Protein AF-A0AAF0B2B7-F1 (afdb_monomer_lite)

pLDDT: mean 72.17, std 11.8, range [47.97, 87.69]

Organism: Plasmodium yoelii yoelii (NCBI:txid73239)

Radius of gyration: 12.34 Å; chains: 1; bounding box: 34×25×29 Å

Foldseek 3Di:
DDAFVLQQVQWDDDPQWIQGDDVVPVPDDPPSVVSSVVADRNDLPAHWGWFDDPPDDIGIGGSVVVVVVVVVDVGDTRD

Structure (mmCIF, N/CA/C/O backbone):
data_AF-A0AAF0B2B7-F1
#
_entry.id   AF-A0AAF0B2B7-F1
#
loop_
_atom_site.group_PDB
_atom_site.id
_atom_site.type_symbol
_atom_site.label_atom_id
_atom_site.label_alt_id
_atom_site.label_comp_id
_atom_site.label_asym_id
_atom_site.label_entity_id
_atom_site.label_seq_id
_atom_site.pdbx_PDB_ins_code
_atom_site.Cartn_x
_atom_site.Cartn_y
_atom_site.Cartn_z
_atom_site.occupancy
_atom_site.B_iso_or_equiv
_atom_site.auth_seq_id
_atom_site.auth_comp_id
_atom_site.auth_asym_id
_atom_site.auth_atom_id
_atom_site.pdbx_PDB_model_num
ATOM 1 N N . MET A 1 1 ? 1.277 -12.942 -0.821 1.00 65.19 1 MET A N 1
ATOM 2 C CA . MET A 1 1 ? 0.361 -12.006 -0.132 1.00 65.19 1 MET A CA 1
ATOM 3 C C . MET A 1 1 ? 1.071 -10.679 0.027 1.00 65.19 1 MET A C 1
ATOM 5 O O . MET A 1 1 ? 2.226 -10.687 0.435 1.00 65.19 1 MET A O 1
ATOM 9 N N . CYS A 1 2 ? 0.413 -9.568 -0.291 1.00 76.50 2 CYS A N 1
ATOM 10 C CA . CYS A 1 2 ? 0.955 -8.243 -0.007 1.00 76.50 2 CYS A CA 1
ATOM 11 C C . CYS A 1 2 ? 0.903 -7.981 1.485 1.00 76.50 2 CYS A C 1
ATOM 13 O O . CYS A 1 2 ? -0.178 -7.868 2.056 1.00 76.50 2 CYS A O 1
ATOM 15 N N . THR A 1 3 ? 2.065 -7.912 2.119 1.00 84.56 3 THR A N 1
ATOM 16 C CA . THR A 1 3 ? 2.162 -7.425 3.491 1.00 84.56 3 THR A CA 1
ATOM 17 C C . THR A 1 3 ? 2.089 -5.902 3.499 1.00 84.56 3 THR A C 1
ATOM 19 O O . THR A 1 3 ? 2.287 -5.247 2.473 1.00 84.56 3 THR A O 1
ATOM 22 N N . THR A 1 4 ? 1.819 -5.329 4.669 1.00 83.69 4 THR A N 1
ATOM 23 C CA . THR A 1 4 ? 1.765 -3.875 4.854 1.00 83.69 4 THR A CA 1
ATOM 24 C C . THR A 1 4 ? 3.046 -3.184 4.376 1.00 83.69 4 THR A C 1
ATOM 26 O O . THR A 1 4 ? 2.955 -2.218 3.625 1.00 83.69 4 THR A O 1
ATOM 29 N N . ASP A 1 5 ? 4.227 -3.733 4.679 1.00 83.75 5 ASP A N 1
ATOM 30 C CA . ASP A 1 5 ? 5.513 -3.164 4.242 1.00 83.75 5 ASP A CA 1
ATOM 31 C C . ASP A 1 5 ? 5.668 -3.120 2.715 1.00 83.75 5 ASP A C 1
ATOM 33 O O . ASP A 1 5 ? 6.234 -2.176 2.158 1.00 83.75 5 ASP A O 1
ATOM 37 N N . ILE A 1 6 ? 5.160 -4.141 2.017 1.00 84.56 6 ILE A N 1
ATOM 38 C CA . ILE A 1 6 ? 5.181 -4.185 0.553 1.00 84.56 6 ILE A CA 1
ATOM 39 C C . ILE A 1 6 ? 4.177 -3.166 0.005 1.00 84.56 6 ILE A C 1
ATOM 41 O O . ILE A 1 6 ? 4.522 -2.410 -0.899 1.00 84.56 6 ILE A O 1
ATOM 45 N N . CYS A 1 7 ? 2.976 -3.066 0.580 1.00 85.75 7 CYS A N 1
ATOM 46 C CA . CYS A 1 7 ? 1.984 -2.067 0.180 1.00 85.75 7 CYS A CA 1
ATOM 47 C C . CYS A 1 7 ? 2.499 -0.626 0.332 1.00 85.75 7 CYS A C 1
ATOM 49 O O . CYS A 1 7 ? 2.359 0.167 -0.597 1.00 85.75 7 CYS A O 1
ATOM 51 N N . GLU A 1 8 ? 3.165 -0.281 1.437 1.00 84.75 8 GLU A N 1
ATOM 52 C CA . GLU A 1 8 ? 3.728 1.063 1.633 1.00 84.75 8 GLU A CA 1
ATOM 53 C C . GLU A 1 8 ? 4.851 1.383 0.632 1.00 84.75 8 GLU A C 1
ATOM 55 O O . GLU A 1 8 ? 4.989 2.519 0.151 1.00 84.75 8 GLU A O 1
ATOM 60 N N . LYS A 1 9 ? 5.651 0.373 0.273 1.00 83.56 9 LYS A N 1
ATOM 61 C CA . LYS A 1 9 ? 6.722 0.504 -0.721 1.00 83.56 9 LYS A CA 1
ATOM 62 C C . LYS A 1 9 ? 6.181 0.621 -2.140 1.00 83.56 9 LYS A C 1
ATOM 64 O O . LYS A 1 9 ? 6.600 1.528 -2.860 1.00 83.56 9 LYS A O 1
ATOM 69 N N . CYS A 1 10 ? 5.252 -0.246 -2.525 1.00 83.88 10 CYS A N 1
ATOM 70 C CA . CYS A 1 10 ? 4.795 -0.441 -3.900 1.00 83.88 10 CYS A CA 1
ATOM 71 C C . CYS A 1 10 ? 3.611 0.441 -4.290 1.00 83.88 10 CYS A C 1
ATOM 73 O O . CYS A 1 10 ? 3.452 0.752 -5.469 1.00 83.88 10 CYS A O 1
ATOM 75 N N . CYS A 1 11 ? 2.797 0.855 -3.322 1.00 86.12 11 CYS A N 1
ATOM 76 C CA . CYS A 1 11 ? 1.564 1.587 -3.560 1.00 86.12 11 CYS A CA 1
ATOM 77 C C . CYS A 1 11 ? 1.647 3.001 -2.994 1.00 86.12 11 CYS A C 1
ATOM 79 O O . CYS A 1 11 ? 2.345 3.271 -2.013 1.00 86.12 11 CYS A O 1
ATOM 81 N N . TYR A 1 12 ? 0.935 3.923 -3.625 1.00 87.00 12 TYR A N 1
ATOM 82 C CA . TYR A 1 12 ? 0.706 5.259 -3.097 1.00 87.00 12 TYR A CA 1
ATOM 83 C C . TYR A 1 12 ? -0.800 5.490 -2.931 1.00 87.00 12 TYR A C 1
ATOM 85 O O . TYR A 1 12 ? -1.586 4.963 -3.725 1.00 87.00 12 TYR A O 1
ATOM 93 N N . PRO A 1 13 ? -1.208 6.239 -1.897 1.00 84.81 13 PRO A N 1
ATOM 94 C CA . PRO A 1 13 ? -2.613 6.519 -1.665 1.00 84.81 13 PRO A CA 1
ATOM 95 C C . PRO A 1 13 ? -3.136 7.555 -2.660 1.00 84.81 13 PRO A C 1
ATOM 97 O O . PRO A 1 13 ? -2.423 8.473 -3.072 1.00 84.81 13 PRO A O 1
ATOM 100 N N . THR A 1 14 ? -4.403 7.408 -3.015 1.00 83.19 14 THR A N 1
ATOM 101 C CA . THR A 1 14 ? -5.191 8.320 -3.843 1.00 83.19 14 THR A CA 1
ATOM 102 C C . THR A 1 14 ? -6.553 8.531 -3.192 1.00 83.19 14 THR A C 1
ATOM 104 O O . THR A 1 14 ? -6.909 7.826 -2.250 1.00 83.19 14 THR A O 1
ATOM 107 N N . ASN A 1 15 ? -7.342 9.470 -3.713 1.00 75.88 15 ASN A N 1
ATOM 108 C CA . ASN A 1 15 ? -8.699 9.706 -3.214 1.00 75.88 15 ASN A CA 1
ATOM 109 C C . ASN A 1 15 ? -9.641 8.503 -3.422 1.00 75.88 15 ASN A C 1
ATOM 111 O O . ASN A 1 15 ? -10.675 8.439 -2.772 1.00 75.88 15 ASN A O 1
ATOM 115 N N . GLU A 1 16 ? -9.291 7.571 -4.314 1.00 76.69 16 GLU A N 1
ATOM 116 C CA . GLU A 1 16 ? -10.117 6.421 -4.712 1.00 76.69 16 GLU A CA 1
ATOM 117 C C . GLU A 1 16 ? -9.572 5.080 -4.200 1.00 76.69 16 GLU A C 1
ATOM 119 O O . GLU A 1 16 ? -9.992 4.044 -4.693 1.00 76.69 16 GLU A O 1
ATOM 124 N N . GLY A 1 17 ? -8.561 5.079 -3.324 1.00 79.44 17 GLY A N 1
ATOM 125 C CA . GLY A 1 17 ? -7.880 3.839 -2.941 1.00 79.44 17 GLY A CA 1
ATOM 126 C C . GLY A 1 17 ? -6.365 3.918 -3.092 1.00 79.44 17 GLY A C 1
ATOM 127 O O . GLY A 1 17 ? -5.766 4.998 -3.101 1.00 79.44 17 GLY A O 1
ATOM 128 N N . CYS A 1 18 ? -5.719 2.765 -3.229 1.00 86.62 18 CYS A N 1
ATOM 129 C CA . CYS A 1 18 ? -4.288 2.671 -3.503 1.00 86.62 18 CYS A CA 1
ATOM 130 C C . CYS A 1 18 ? -4.019 2.456 -4.996 1.00 86.62 18 CYS A C 1
ATOM 132 O O . CYS A 1 18 ? -4.792 1.834 -5.717 1.00 86.62 18 CYS A O 1
ATOM 134 N N . ARG A 1 19 ? -2.892 2.977 -5.488 1.00 87.69 19 ARG A N 1
ATOM 135 C CA . ARG A 1 19 ? -2.426 2.723 -6.860 1.00 87.69 19 ARG A CA 1
ATOM 136 C C . ARG A 1 19 ? -0.956 2.336 -6.878 1.00 87.69 19 ARG A C 1
ATOM 138 O O . ARG A 1 19 ? -0.183 2.747 -6.012 1.00 87.69 19 ARG A O 1
ATOM 145 N N . ASN A 1 20 ? -0.564 1.538 -7.870 1.00 85.75 20 ASN A N 1
ATOM 146 C CA . ASN A 1 20 ? 0.819 1.103 -8.046 1.00 85.75 20 ASN A CA 1
ATOM 147 C C . ASN A 1 20 ? 1.714 2.302 -8.365 1.00 85.75 20 ASN A C 1
ATOM 149 O O . ASN A 1 20 ? 1.457 3.056 -9.303 1.00 85.75 20 ASN A O 1
ATOM 153 N N . LYS A 1 21 ? 2.803 2.465 -7.611 1.00 83.88 21 LYS A N 1
ATOM 154 C CA . LYS A 1 21 ? 3.845 3.433 -7.955 1.00 83.88 21 LYS A CA 1
ATOM 155 C C . LYS A 1 21 ? 4.466 3.046 -9.292 1.00 83.88 21 LYS A C 1
ATOM 157 O O . LYS A 1 21 ? 4.657 1.870 -9.597 1.00 83.88 21 LYS A O 1
ATOM 162 N N . ASN A 1 22 ? 4.840 4.049 -10.082 1.00 70.88 22 ASN A N 1
ATOM 163 C CA . ASN A 1 22 ? 5.537 3.810 -11.339 1.00 70.88 22 ASN A CA 1
ATOM 164 C C . ASN A 1 22 ? 6.873 3.092 -11.086 1.00 70.88 22 ASN A C 1
ATOM 166 O O . ASN A 1 22 ? 7.830 3.689 -10.595 1.00 70.88 22 ASN A O 1
ATOM 170 N N . TYR A 1 23 ? 6.962 1.825 -11.495 1.00 62.34 23 TYR A N 1
ATOM 171 C CA . TYR A 1 23 ? 8.149 0.971 -11.346 1.00 62.34 23 TYR A CA 1
ATOM 172 C C . TYR A 1 23 ? 9.408 1.541 -12.018 1.00 62.34 23 TYR A C 1
ATOM 174 O O . TYR A 1 23 ? 10.523 1.200 -11.625 1.00 62.34 23 TYR A O 1
ATOM 182 N N . LYS A 1 24 ? 9.251 2.433 -13.011 1.00 55.97 24 LYS A N 1
ATOM 183 C CA . LYS A 1 24 ? 10.367 3.175 -13.626 1.00 55.97 24 LYS A CA 1
ATOM 184 C C . LYS A 1 24 ? 11.070 4.118 -12.637 1.00 55.97 24 LYS A C 1
ATOM 186 O O . LYS A 1 24 ? 12.247 4.398 -12.823 1.00 55.97 24 LYS A O 1
ATOM 191 N N . ALA A 1 25 ? 10.376 4.572 -11.591 1.00 52.56 25 ALA A N 1
ATOM 192 C CA . ALA A 1 25 ? 10.930 5.421 -10.535 1.00 52.56 25 ALA A CA 1
ATOM 193 C C . ALA A 1 25 ? 11.541 4.621 -9.365 1.00 52.56 25 ALA A C 1
ATOM 195 O O . ALA A 1 25 ? 12.235 5.199 -8.530 1.00 52.56 25 ALA A O 1
ATOM 196 N N . MET A 1 26 ? 11.327 3.299 -9.301 1.00 58.16 26 MET A N 1
ATOM 197 C CA . MET A 1 26 ? 11.940 2.422 -8.295 1.00 58.16 26 MET A CA 1
ATOM 198 C C . MET A 1 26 ? 13.386 2.121 -8.712 1.00 58.16 26 MET A C 1
ATOM 200 O O . MET A 1 26 ? 13.693 1.120 -9.365 1.00 58.16 26 MET A O 1
ATOM 204 N N . ARG A 1 27 ? 14.268 3.078 -8.413 1.00 48.19 27 ARG A N 1
ATOM 205 C CA . ARG A 1 27 ? 15.701 3.047 -8.717 1.00 48.19 27 ARG A CA 1
ATOM 206 C C . ARG A 1 27 ? 16.360 1.893 -7.935 1.00 48.19 27 ARG A C 1
ATOM 208 O O . ARG A 1 27 ? 16.392 1.930 -6.713 1.00 48.19 27 ARG A O 1
ATOM 215 N N . ASN A 1 28 ? 16.910 0.913 -8.656 1.00 52.09 28 ASN A N 1
ATOM 216 C CA . ASN A 1 28 ? 17.931 -0.049 -8.197 1.00 52.09 28 ASN A CA 1
ATOM 217 C C . ASN A 1 28 ? 17.561 -1.177 -7.207 1.00 52.09 28 ASN A C 1
ATOM 219 O O . ASN A 1 28 ? 18.404 -1.544 -6.394 1.00 52.09 28 ASN A O 1
ATOM 223 N N . ASN A 1 29 ? 16.388 -1.814 -7.302 1.00 59.31 29 ASN A N 1
ATOM 224 C CA . ASN A 1 29 ? 16.208 -3.116 -6.637 1.00 59.31 29 ASN A CA 1
ATOM 225 C C . ASN A 1 29 ? 15.250 -4.040 -7.410 1.00 59.31 29 ASN A C 1
ATOM 227 O O . ASN A 1 29 ? 14.028 -3.891 -7.342 1.00 59.31 29 ASN A O 1
ATOM 231 N N . ASP A 1 30 ? 15.796 -4.986 -8.181 1.00 62.75 30 ASP A N 1
ATOM 232 C CA . ASP A 1 30 ? 14.997 -5.932 -8.982 1.00 62.75 30 ASP A CA 1
ATOM 233 C C . ASP A 1 30 ? 14.129 -6.857 -8.115 1.00 62.75 30 ASP A C 1
ATOM 235 O O . ASP A 1 30 ? 13.042 -7.271 -8.535 1.00 62.75 30 ASP A O 1
ATOM 239 N N . ASN A 1 31 ? 14.540 -7.091 -6.866 1.00 66.88 31 ASN A N 1
ATOM 240 C CA . ASN A 1 31 ? 13.729 -7.798 -5.881 1.00 66.88 31 ASN A CA 1
ATOM 241 C C . ASN A 1 31 ? 12.458 -7.008 -5.542 1.00 66.88 31 ASN A C 1
ATOM 243 O O . ASN A 1 31 ? 11.360 -7.556 -5.629 1.00 66.88 31 ASN A O 1
ATOM 247 N N . ASP A 1 32 ? 12.571 -5.708 -5.256 1.00 66.44 32 ASP A N 1
ATOM 248 C CA . ASP A 1 32 ? 11.412 -4.866 -4.929 1.00 66.44 32 ASP A CA 1
ATOM 249 C C . ASP A 1 32 ? 10.440 -4.767 -6.112 1.00 66.44 32 ASP A C 1
ATOM 251 O O . ASP A 1 32 ? 9.230 -4.872 -5.926 1.00 66.44 32 ASP A O 1
ATOM 255 N N . LYS A 1 33 ? 10.945 -4.666 -7.351 1.00 68.62 33 LYS A N 1
ATOM 256 C CA . LYS A 1 33 ? 10.089 -4.712 -8.551 1.00 68.62 33 LYS A CA 1
ATOM 257 C C . LYS A 1 33 ? 9.313 -6.022 -8.655 1.00 68.62 33 LYS A C 1
ATOM 259 O O . LYS A 1 33 ? 8.143 -6.000 -9.032 1.00 68.62 33 LYS A O 1
ATOM 264 N N . THR A 1 34 ? 9.950 -7.145 -8.334 1.00 75.06 34 THR A N 1
ATOM 265 C CA . THR A 1 34 ? 9.319 -8.469 -8.373 1.00 75.06 34 THR A CA 1
ATOM 266 C C . THR A 1 34 ? 8.229 -8.581 -7.311 1.00 75.06 34 THR A C 1
ATOM 268 O O . THR A 1 34 ? 7.105 -8.946 -7.643 1.00 75.06 34 THR A O 1
ATOM 271 N N . TYR A 1 35 ? 8.500 -8.162 -6.071 1.00 75.50 35 TYR A N 1
ATOM 272 C CA . TYR A 1 35 ? 7.492 -8.148 -5.004 1.00 75.50 35 TYR A CA 1
ATOM 273 C C . TYR A 1 35 ? 6.319 -7.214 -5.316 1.00 75.50 35 TYR A C 1
ATOM 275 O O . TYR A 1 35 ? 5.165 -7.589 -5.131 1.00 75.50 35 TYR A O 1
ATOM 283 N N . CYS A 1 36 ? 6.584 -6.031 -5.871 1.00 78.31 36 CYS A N 1
ATOM 284 C CA . CYS A 1 36 ? 5.539 -5.079 -6.232 1.00 78.31 36 CYS A CA 1
ATOM 285 C C . CYS A 1 36 ? 4.673 -5.522 -7.422 1.00 78.31 36 CYS A C 1
ATOM 287 O O . CYS A 1 36 ? 3.585 -4.982 -7.599 1.00 78.31 36 CYS A O 1
ATOM 289 N N . ARG A 1 37 ? 5.122 -6.470 -8.257 1.00 76.62 37 ARG A N 1
ATOM 290 C CA . ARG A 1 37 ? 4.274 -7.100 -9.291 1.00 76.62 37 ARG A CA 1
ATOM 291 C C . ARG A 1 37 ? 3.285 -8.100 -8.706 1.00 76.62 37 ARG A C 1
ATOM 293 O O . ARG A 1 37 ? 2.262 -8.366 -9.320 1.00 76.62 37 ARG A O 1
ATOM 300 N N . LEU A 1 38 ? 3.587 -8.637 -7.526 1.00 76.31 38 LEU A N 1
ATOM 301 C CA . LEU A 1 38 ? 2.693 -9.531 -6.793 1.00 76.31 38 LEU A CA 1
ATOM 302 C C . LEU A 1 38 ? 1.608 -8.759 -6.026 1.00 76.31 38 LEU A C 1
ATOM 304 O O . LEU A 1 38 ? 0.767 -9.387 -5.385 1.00 76.31 38 LEU A O 1
ATOM 308 N N . CYS A 1 39 ? 1.636 -7.421 -6.086 1.00 78.25 39 CYS A N 1
ATOM 309 C CA . CYS A 1 39 ? 0.691 -6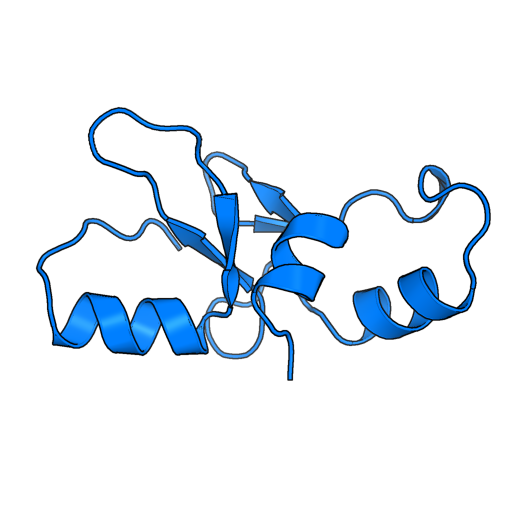.540 -5.420 1.00 78.25 39 CYS A CA 1
ATOM 310 C C . CYS A 1 39 ? -0.133 -5.719 -6.394 1.00 78.25 39 CYS A C 1
ATOM 312 O O . CYS A 1 39 ? 0.344 -4.747 -6.980 1.00 78.25 39 CYS A O 1
ATOM 314 N N . ASP A 1 40 ? -1.402 -6.096 -6.510 1.00 81.62 40 ASP A N 1
ATOM 315 C CA . ASP A 1 40 ? -2.414 -5.287 -7.168 1.00 81.62 40 ASP A CA 1
ATOM 316 C C . ASP A 1 40 ? -2.910 -4.217 -6.187 1.00 81.62 40 ASP A C 1
ATOM 318 O O . ASP A 1 40 ? -3.721 -4.489 -5.305 1.00 81.62 40 ASP A O 1
ATOM 322 N N . CYS A 1 41 ? -2.373 -3.001 -6.288 1.00 83.25 41 CYS A N 1
ATOM 323 C CA . CYS A 1 41 ? -2.709 -1.931 -5.352 1.00 83.25 41 CYS A CA 1
ATOM 324 C C . CYS A 1 41 ? -4.151 -1.430 -5.510 1.00 83.25 41 CYS A C 1
ATOM 326 O O . CYS A 1 41 ? -4.629 -0.768 -4.600 1.00 83.25 41 CYS A O 1
ATOM 328 N N . GLY A 1 42 ? -4.811 -1.702 -6.643 1.00 75.44 42 GLY A N 1
ATOM 329 C CA . GLY A 1 42 ? -6.197 -1.296 -6.892 1.00 75.44 42 GLY A CA 1
ATOM 330 C C . GLY A 1 42 ? -7.224 -2.351 -6.483 1.00 75.44 42 GLY A C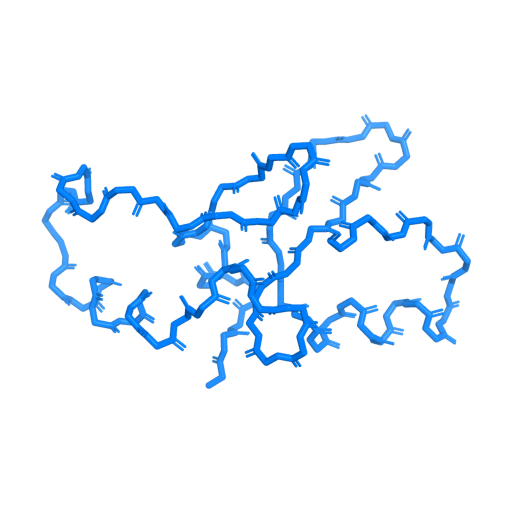 1
ATOM 331 O O . GLY A 1 42 ? -8.424 -2.110 -6.579 1.00 75.44 42 GLY A O 1
ATOM 332 N N . ASN A 1 43 ? -6.777 -3.531 -6.044 1.00 77.50 43 ASN A N 1
ATOM 333 C CA . ASN A 1 43 ? -7.666 -4.619 -5.667 1.00 77.50 43 ASN A CA 1
ATOM 334 C C . ASN A 1 43 ? -7.945 -4.612 -4.162 1.00 77.50 43 ASN A C 1
ATOM 336 O O . ASN A 1 43 ? -7.110 -5.011 -3.346 1.00 77.50 43 ASN A O 1
ATOM 340 N N . SER A 1 44 ? -9.169 -4.230 -3.810 1.00 63.84 44 SER A N 1
ATOM 341 C CA . SER A 1 44 ? -9.652 -4.142 -2.430 1.00 63.84 44 SER A CA 1
ATOM 342 C C . SER A 1 44 ? -9.788 -5.495 -1.717 1.00 63.84 44 SER A C 1
ATOM 344 O O . SER A 1 44 ? -9.870 -5.524 -0.491 1.00 63.84 44 SER A O 1
ATOM 346 N N . SER A 1 45 ? -9.763 -6.624 -2.436 1.00 65.44 45 SER A N 1
ATOM 347 C CA . SER A 1 45 ? -9.960 -7.964 -1.859 1.00 65.44 45 SER A CA 1
ATOM 348 C C . SER A 1 45 ? -8.656 -8.723 -1.603 1.00 65.44 45 SER A C 1
ATOM 350 O O . SER A 1 45 ? -8.519 -9.389 -0.578 1.00 65.44 45 SER A O 1
ATOM 352 N N . THR A 1 46 ? -7.684 -8.637 -2.514 1.00 67.44 46 THR A N 1
ATOM 353 C CA . THR A 1 46 ? -6.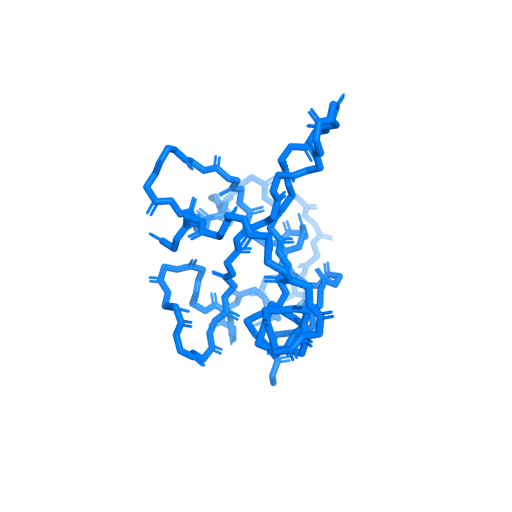434 -9.427 -2.443 1.00 67.44 46 THR A CA 1
ATOM 354 C C . THR A 1 46 ? -5.162 -8.581 -2.448 1.00 67.44 46 THR A C 1
ATOM 356 O O . THR A 1 46 ? -4.058 -9.128 -2.403 1.00 67.44 46 THR A O 1
ATOM 359 N N . GLY A 1 47 ? -5.311 -7.262 -2.534 1.00 75.62 47 GLY A N 1
ATOM 360 C CA . GLY A 1 47 ? -4.238 -6.314 -2.779 1.00 75.62 47 GLY A CA 1
ATOM 361 C C . GLY A 1 47 ? -3.893 -5.435 -1.583 1.00 75.62 47 GLY A C 1
ATOM 362 O O . GLY A 1 47 ? -3.692 -5.909 -0.459 1.00 75.62 47 GLY A O 1
ATOM 363 N N . CYS A 1 48 ? -3.791 -4.138 -1.854 1.00 85.56 48 CYS A N 1
ATOM 364 C CA . CYS A 1 48 ? -3.511 -3.109 -0.862 1.00 85.56 48 CYS A CA 1
ATOM 365 C C . CYS A 1 48 ? -4.673 -2.115 -0.809 1.00 85.56 48 CYS A C 1
ATOM 367 O O . CYS A 1 48 ? -5.154 -1.679 -1.845 1.00 85.56 48 CYS A O 1
ATOM 369 N N . GLY A 1 49 ? -5.078 -1.717 0.391 1.00 82.31 49 GLY A N 1
ATOM 370 C CA . GLY A 1 49 ? -5.996 -0.596 0.612 1.00 82.31 49 GLY A CA 1
ATOM 371 C C . GLY A 1 49 ? -5.292 0.482 1.423 1.00 82.31 49 GLY A C 1
ATOM 372 O O . GLY A 1 49 ? -4.102 0.354 1.703 1.00 82.31 49 GLY A O 1
ATOM 373 N N . TRP A 1 50 ? -5.989 1.533 1.843 1.00 81.31 50 TRP A N 1
ATOM 374 C CA . TRP A 1 50 ? -5.406 2.521 2.750 1.00 81.31 50 TRP A CA 1
ATOM 375 C C . TRP A 1 50 ? -6.223 2.704 4.018 1.00 81.31 50 TRP A C 1
ATOM 377 O O . TRP A 1 50 ? -7.418 2.432 4.072 1.00 81.31 50 TRP A O 1
ATOM 387 N N . VAL A 1 51 ? -5.537 3.182 5.051 1.00 75.62 51 VAL A N 1
ATOM 388 C CA . VAL A 1 51 ? -6.155 3.647 6.290 1.00 75.62 51 VAL A CA 1
ATOM 389 C C . VAL A 1 51 ? -5.743 5.093 6.527 1.00 75.62 51 VAL A C 1
ATOM 391 O O . VAL A 1 51 ? -4.579 5.467 6.351 1.00 75.62 51 VAL A O 1
ATOM 394 N N . GLY A 1 52 ? -6.728 5.924 6.854 1.00 68.62 52 GLY A N 1
ATOM 395 C CA . GLY A 1 52 ? -6.503 7.272 7.346 1.00 68.62 52 GLY A CA 1
ATOM 396 C C . GLY A 1 52 ? -6.488 7.218 8.863 1.00 68.62 52 GLY A C 1
ATOM 397 O O . GLY A 1 52 ? -7.488 6.856 9.480 1.00 68.62 52 GLY A O 1
ATOM 398 N N . GLU A 1 53 ? -5.368 7.563 9.486 1.00 65.38 53 GLU A N 1
ATOM 399 C CA . GLU A 1 53 ? -5.384 7.832 10.921 1.00 65.38 53 GLU A CA 1
ATOM 400 C C . GLU A 1 53 ? -6.188 9.117 11.167 1.00 65.38 53 GLU A C 1
ATOM 402 O O . GLU A 1 53 ? -6.084 10.064 10.388 1.00 65.38 53 GLU A O 1
ATOM 407 N N . LYS A 1 54 ? -6.967 9.172 12.259 1.00 56.28 54 LYS A N 1
ATOM 408 C CA . LYS A 1 54 ? -7.903 10.272 12.588 1.00 56.28 54 LYS A CA 1
ATOM 409 C C . LYS A 1 54 ? -7.290 11.683 12.472 1.00 56.28 54 LYS A C 1
ATOM 411 O O . LYS A 1 54 ? -8.021 12.639 12.242 1.00 56.28 54 LYS A O 1
ATOM 416 N N . TYR A 1 55 ? -5.965 11.795 12.602 1.00 50.62 55 TYR A N 1
ATOM 417 C CA . TYR A 1 55 ? -5.186 13.026 12.415 1.00 50.62 55 TYR A CA 1
ATOM 418 C C . TYR A 1 55 ? -3.844 12.790 11.689 1.00 50.62 55 TYR A C 1
ATOM 420 O O . TYR A 1 55 ? -2.939 13.618 11.784 1.00 50.62 55 TYR A O 1
ATOM 428 N N . GLY A 1 56 ? -3.673 11.646 11.018 1.00 63.78 56 GLY A N 1
ATOM 429 C CA . GLY A 1 56 ? -2.378 11.195 10.499 1.00 63.78 56 GLY A CA 1
ATOM 430 C C . GLY A 1 56 ? -2.327 11.038 8.981 1.00 63.78 56 GLY A C 1
ATOM 431 O O . GLY A 1 56 ? -3.303 11.229 8.257 1.00 63.78 56 GLY A O 1
ATOM 432 N N . LYS A 1 57 ? -1.135 10.702 8.484 1.00 67.62 57 LYS A N 1
ATOM 433 C CA . LYS A 1 57 ? -0.872 10.523 7.052 1.00 67.62 57 LYS A CA 1
ATOM 434 C C . LYS A 1 57 ? -1.584 9.270 6.537 1.00 67.62 57 LYS A C 1
ATOM 436 O O . LYS A 1 57 ? -1.436 8.203 7.123 1.00 67.62 57 LYS A O 1
ATOM 441 N N . VAL A 1 58 ? -2.271 9.384 5.401 1.00 76.69 58 VAL A N 1
ATOM 442 C CA . VAL A 1 58 ? -2.838 8.227 4.695 1.00 76.69 58 VAL A CA 1
ATOM 443 C C . VAL A 1 58 ? -1.709 7.308 4.219 1.00 76.69 58 VAL A C 1
ATOM 445 O O . VAL A 1 58 ? -0.769 7.765 3.559 1.00 76.69 58 VAL A O 1
ATOM 448 N N . LYS A 1 59 ? -1.793 6.014 4.545 1.00 82.25 59 LYS A N 1
ATOM 449 C CA . LYS A 1 59 ? -0.813 4.995 4.135 1.00 82.25 59 LYS A CA 1
ATOM 450 C C . LYS A 1 59 ? -1.505 3.796 3.498 1.00 82.25 59 LYS A C 1
ATOM 452 O O . LYS A 1 59 ? -2.526 3.334 4.002 1.00 82.25 59 LYS A O 1
ATOM 457 N N . CYS A 1 60 ? -0.917 3.280 2.417 1.00 86.38 60 CYS A N 1
ATOM 458 C CA . CYS A 1 60 ? -1.338 2.014 1.825 1.00 86.38 60 CYS A CA 1
ATOM 459 C C . CYS A 1 60 ? -0.857 0.845 2.690 1.00 86.38 60 CYS A C 1
ATOM 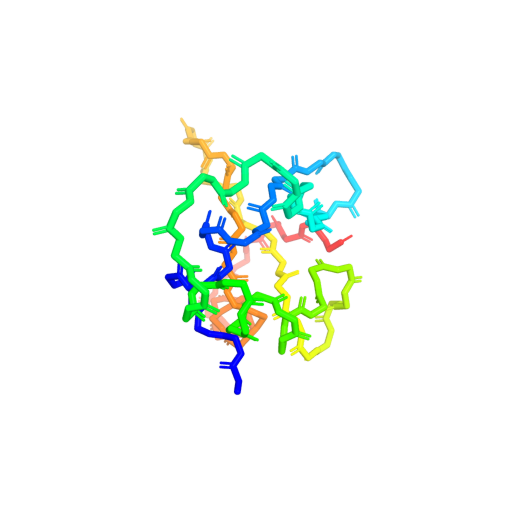461 O O . CYS A 1 60 ? 0.324 0.752 2.993 1.00 86.38 60 CYS A O 1
ATOM 463 N N . THR A 1 61 ? -1.754 -0.060 3.052 1.00 85.81 61 THR A N 1
ATOM 464 C CA . THR A 1 61 ? -1.522 -1.225 3.909 1.00 85.81 61 THR A CA 1
ATOM 465 C C . THR A 1 61 ? -2.194 -2.459 3.297 1.00 85.81 61 THR A C 1
ATOM 467 O O . THR A 1 61 ? -2.928 -2.362 2.313 1.00 85.81 61 THR A O 1
ATOM 470 N N . SER A 1 62 ? -1.930 -3.642 3.848 1.00 84.44 62 SER A N 1
ATOM 471 C CA . SER A 1 62 ? -2.543 -4.877 3.350 1.00 84.44 62 SER A CA 1
ATOM 472 C C . SER A 1 62 ? -4.055 -4.906 3.611 1.00 84.44 62 SER A C 1
ATOM 474 O O . SER A 1 62 ? -4.510 -4.544 4.699 1.00 84.44 62 SER A O 1
ATOM 476 N N . CYS A 1 63 ? -4.847 -5.400 2.651 1.00 76.69 63 CYS A N 1
ATOM 477 C CA . CYS A 1 63 ? -6.292 -5.578 2.856 1.00 76.69 63 CYS A CA 1
ATOM 478 C C . CYS A 1 63 ? -6.604 -6.564 3.997 1.00 76.69 63 CYS A C 1
ATOM 480 O O . CYS A 1 63 ? -7.615 -6.442 4.681 1.00 76.69 63 CYS A O 1
ATOM 482 N N . SER A 1 64 ? -5.705 -7.516 4.264 1.00 79.00 64 SER A N 1
ATOM 483 C CA . SER A 1 64 ? -5.815 -8.424 5.410 1.00 79.00 64 SER A CA 1
ATOM 484 C C . SER A 1 64 ? -5.739 -7.685 6.749 1.00 79.00 64 SER A C 1
ATOM 486 O O . SER A 1 64 ? -6.520 -7.989 7.647 1.00 79.00 64 SER A O 1
ATOM 488 N N . PHE A 1 65 ? -4.843 -6.700 6.877 1.00 79.62 65 PHE A N 1
ATOM 489 C CA . PHE A 1 65 ? -4.789 -5.827 8.050 1.00 79.62 65 PHE A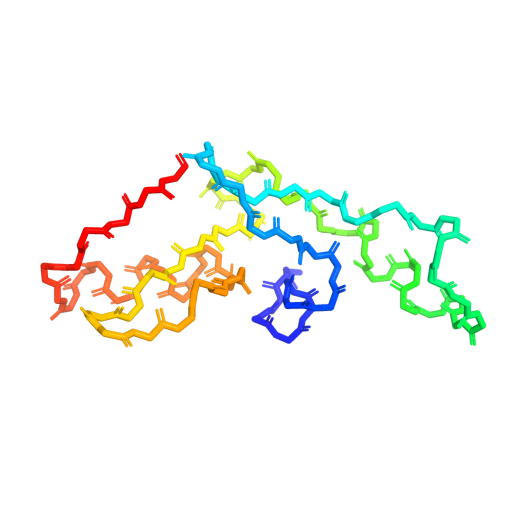 CA 1
ATOM 490 C C . PHE A 1 65 ? -6.087 -5.025 8.174 1.00 79.62 65 PHE A C 1
ATOM 492 O O . PHE A 1 65 ? -6.747 -5.101 9.202 1.00 79.62 65 PHE A O 1
ATOM 499 N N . ILE A 1 66 ? -6.499 -4.348 7.100 1.00 75.88 66 ILE A N 1
ATOM 500 C CA . ILE A 1 66 ? -7.753 -3.576 6.999 1.00 75.88 66 ILE A CA 1
ATOM 501 C C . ILE A 1 66 ? -8.957 -4.386 7.485 1.00 75.88 66 ILE A C 1
ATOM 503 O O . ILE A 1 66 ? -9.693 -3.922 8.351 1.00 75.88 66 ILE A O 1
ATOM 507 N N . ASN A 1 67 ? -9.120 -5.617 7.001 1.00 74.62 67 ASN A N 1
ATOM 508 C CA . ASN A 1 67 ? -10.222 -6.491 7.397 1.00 74.62 67 ASN A CA 1
ATOM 509 C C . ASN A 1 67 ? -10.183 -6.852 8.889 1.00 74.62 67 ASN A C 1
ATOM 511 O O . ASN A 1 67 ? -11.232 -6.975 9.518 1.00 74.62 67 ASN A O 1
ATOM 515 N N . GLN A 1 68 ? -8.995 -7.011 9.479 1.00 75.69 68 GLN A N 1
ATOM 516 C CA . GLN A 1 68 ? -8.873 -7.231 10.922 1.00 75.69 68 GLN A CA 1
ATOM 517 C C . GLN A 1 68 ? -9.245 -5.982 11.720 1.00 75.69 68 GLN A C 1
ATOM 519 O O . GLN A 1 68 ? -9.882 -6.111 12.762 1.00 75.69 68 GLN A O 1
ATOM 524 N N . VAL A 1 69 ? -8.864 -4.788 11.252 1.00 71.75 69 VAL A N 1
ATOM 525 C CA . VAL A 1 69 ? -9.162 -3.543 11.970 1.00 71.75 69 VAL A CA 1
ATOM 526 C C . VAL A 1 69 ? -10.633 -3.157 11.830 1.00 71.75 69 VAL A C 1
ATOM 528 O O . VAL A 1 69 ? -11.230 -2.814 12.838 1.00 71.75 69 VAL A O 1
ATOM 531 N N . ASN A 1 70 ? -11.241 -3.305 10.648 1.00 67.81 70 ASN A N 1
ATOM 532 C CA . ASN A 1 70 ? -12.677 -3.072 10.425 1.00 67.81 70 ASN A CA 1
ATOM 533 C C . ASN A 1 70 ? -13.563 -3.939 11.316 1.00 67.81 70 ASN A C 1
ATOM 535 O O . ASN A 1 70 ? -14.544 -3.468 11.872 1.00 67.81 70 ASN A O 1
ATOM 539 N N . ASN A 1 71 ? -13.206 -5.213 11.488 1.00 62.47 71 ASN A N 1
ATOM 540 C CA . ASN A 1 71 ? -13.952 -6.098 12.383 1.00 62.47 71 ASN A CA 1
ATOM 541 C C . ASN A 1 71 ? -13.777 -5.740 13.868 1.00 62.47 71 ASN A C 1
ATOM 543 O O . ASN A 1 71 ? -14.486 -6.280 14.714 1.00 62.47 71 ASN A O 1
ATOM 547 N N . LYS A 1 72 ? -12.805 -4.886 14.205 1.00 56.16 72 LYS A N 1
ATOM 548 C CA . LYS A 1 72 ? -12.390 -4.603 15.584 1.00 56.16 72 LYS A CA 1
ATOM 549 C C . LYS A 1 72 ? -12.645 -3.152 16.006 1.00 56.16 72 LYS A C 1
ATOM 551 O O . LYS A 1 72 ? -12.733 -2.887 17.201 1.00 56.16 72 LYS A O 1
ATOM 556 N N . TYR A 1 73 ? -12.772 -2.238 15.048 1.00 51.88 73 TYR A N 1
ATOM 557 C CA . TYR A 1 73 ? -12.970 -0.806 15.229 1.00 51.88 73 TYR A CA 1
ATOM 558 C C . TYR A 1 73 ? -13.794 -0.254 14.051 1.00 51.88 73 TYR A C 1
ATOM 560 O O . TYR A 1 73 ? -13.461 -0.536 12.902 1.00 51.88 73 TYR A O 1
ATOM 568 N N . ASP A 1 74 ? -14.806 0.579 14.324 1.00 51.59 74 ASP A N 1
ATOM 569 C CA . ASP A 1 74 ? -15.546 1.368 13.317 1.00 51.59 74 ASP A CA 1
ATOM 570 C C . ASP A 1 74 ? -14.642 2.459 12.707 1.00 51.59 74 ASP A C 1
ATOM 572 O O . ASP A 1 74 ? -14.766 3.656 12.982 1.00 51.59 74 ASP A O 1
ATOM 576 N N . ILE A 1 75 ? -13.648 2.048 11.924 1.00 52.62 75 ILE A N 1
ATOM 577 C CA . ILE A 1 75 ? -12.762 2.950 11.193 1.00 52.62 75 ILE A CA 1
ATOM 578 C C . ILE A 1 75 ? -13.325 3.107 9.786 1.00 52.62 75 ILE A C 1
ATOM 580 O O . ILE A 1 75 ? -13.572 2.128 9.090 1.00 52.62 75 ILE A O 1
ATOM 584 N N . ASN A 1 76 ? -13.498 4.353 9.345 1.00 49.88 76 ASN A N 1
ATOM 585 C CA . A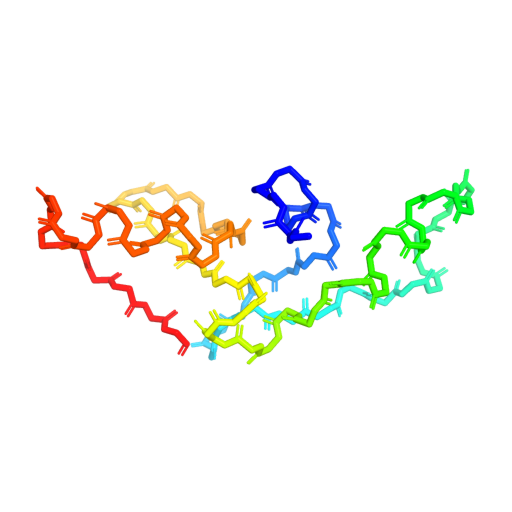SN A 1 76 ? -13.876 4.643 7.966 1.00 49.88 76 ASN A CA 1
ATOM 586 C C . ASN A 1 76 ? -12.731 4.242 7.029 1.00 49.88 76 ASN A C 1
ATOM 588 O O . ASN A 1 76 ? -11.713 4.935 6.943 1.00 49.88 76 ASN A O 1
ATOM 592 N N . ILE A 1 77 ? -12.903 3.115 6.345 1.00 54.44 77 ILE A N 1
ATOM 593 C CA . ILE A 1 77 ? -12.009 2.651 5.290 1.00 54.44 77 ILE A CA 1
ATOM 594 C C . ILE A 1 77 ? -12.605 3.060 3.955 1.00 54.44 77 ILE A C 1
ATOM 596 O O . ILE A 1 77 ? -13.721 2.684 3.608 1.00 54.44 77 ILE A O 1
ATOM 600 N N . TYR A 1 78 ? -11.829 3.831 3.209 1.00 52.94 78 TYR A N 1
ATOM 601 C CA . TYR A 1 78 ? -12.144 4.209 1.846 1.00 52.94 78 TYR A CA 1
ATOM 602 C C . TYR A 1 78 ? -11.322 3.274 0.956 1.00 52.94 78 TYR A C 1
ATOM 604 O O . TYR A 1 78 ? -10.095 3.383 0.892 1.00 52.94 78 TYR A O 1
ATOM 612 N N . ALA A 1 79 ? -11.995 2.270 0.400 1.00 47.97 79 ALA A N 1
ATOM 613 C CA . ALA A 1 79 ? -11.409 1.313 -0.531 1.00 47.97 79 ALA A CA 1
ATOM 614 C C . ALA A 1 79 ? -11.336 1.908 -1.936 1.00 47.97 79 ALA A C 1
ATOM 616 O O . ALA A 1 79 ? -12.319 2.581 -2.324 1.00 47.97 79 ALA A O 1
#

Secondary structure (DSSP, 8-state):
---HHHHHHHEEEETTEEEE--GGGSTT-HHHHHHHHT--TT-TTTSEEEE--TTS--EEEEHHHHHHHHTTS------

Sequence (79 aa):
MCTTDICEKCCYPTNEGCRNKNYKAMRNNDNDKTYCRLCDCGNSSTGCGWVGEKYGKVKCTSCSFINQVNNKYDINIYA